Protein AF-A0A954XLP6-F1 (afdb_monomer)

Secondary structure (DSSP, 8-state):
-HHHHHHHHHHHHHHHTT-------S-SS----GGGPPP-PPP-TTB-TTS-B--SHHHHH-

Solvent-accessible surface area (backbone atoms only — not comparable to full-atom values): 4366 Å² total; per-residue (Å²): 113,72,69,59,54,52,50,52,50,52,52,52,55,57,58,64,73,69,70,76,76,78,81,74,86,63,75,92,80,81,90,87,53,74,90,70,61,75,90,82,83,76,80,64,84,53,43,45,99,89,70,46,74,56,85,45,71,69,69,70,76,108

Foldseek 3Di:
DVVVVVVVVVVVVVVVVPPPPPPPVDDPDDDPDPVPDDDDDDPDLQADPVGDGNDDPVSNVD

Sequence (62 aa):
MLKLRYALGLLFLGIAAMTSDDASAQPAGFNYDEAKVPQYELPDPLTTNDGRPVSSAEMWTQ

Radius of gyration: 27.52 Å; Cα contacts (8 Å, |Δi|>4): 13; chains: 1; bounding box: 76×27×38 Å

Structure (mmCIF, N/CA/C/O backbone):
data_AF-A0A954XLP6-F1
#
_entry.id   AF-A0A954XLP6-F1
#
loop_
_atom_site.group_PDB
_atom_site.id
_atom_site.type_symbol
_atom_site.label_atom_id
_atom_site.label_alt_id
_atom_site.label_comp_id
_atom_site.label_asym_id
_atom_site.label_entity_id
_atom_site.label_seq_id
_atom_site.pdbx_PDB_ins_code
_atom_site.Cartn_x
_atom_site.Cartn_y
_atom_site.Cartn_z
_atom_site.occupancy
_atom_site.B_iso_or_equiv
_atom_site.auth_seq_id
_atom_site.auth_comp_id
_atom_site.auth_asym_id
_atom_site.auth_atom_id
_atom_site.pdbx_PDB_model_num
ATOM 1 N N . MET A 1 1 ? 58.014 -20.078 15.246 1.00 61.12 1 MET A N 1
ATOM 2 C CA . MET A 1 1 ? 56.664 -19.795 15.787 1.00 61.12 1 MET A CA 1
ATOM 3 C C . MET A 1 1 ? 56.145 -18.417 15.394 1.00 61.12 1 MET A C 1
ATOM 5 O O . MET A 1 1 ? 55.062 -18.367 14.842 1.00 61.12 1 MET A O 1
ATOM 9 N N . LEU A 1 2 ? 56.902 -17.324 15.575 1.00 58.56 2 LEU A N 1
ATOM 10 C CA . LEU A 1 2 ? 56.450 -15.948 15.290 1.00 58.56 2 LEU A CA 1
ATOM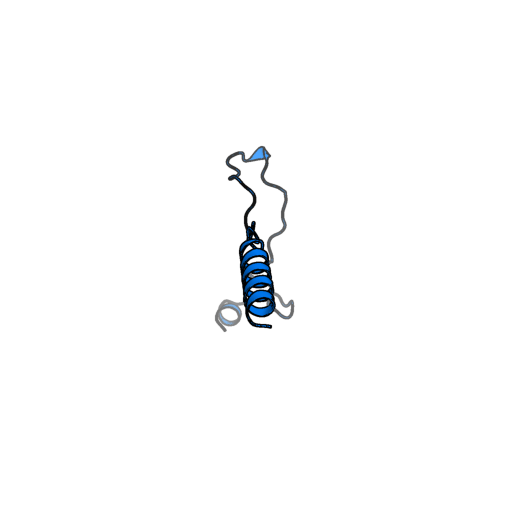 11 C C . LEU A 1 2 ? 55.975 -15.695 13.833 1.00 58.56 2 LEU A C 1
ATOM 13 O O . LEU A 1 2 ? 54.918 -15.111 13.629 1.00 58.56 2 LEU A O 1
ATOM 17 N N . LYS A 1 3 ? 56.682 -16.237 12.828 1.00 60.16 3 LYS A N 1
ATOM 18 C CA . LYS A 1 3 ? 56.319 -16.135 11.395 1.00 60.16 3 LYS A CA 1
ATOM 19 C C . LYS A 1 3 ? 54.974 -16.795 11.039 1.00 60.16 3 LYS A C 1
ATOM 21 O O . LYS A 1 3 ? 54.254 -16.286 10.191 1.00 60.16 3 LYS A O 1
ATOM 26 N N . LEU A 1 4 ? 54.616 -17.887 11.720 1.00 65.31 4 LEU A N 1
ATOM 27 C CA . LEU A 1 4 ? 53.363 -18.618 11.486 1.00 65.31 4 LEU A CA 1
ATOM 28 C C . LEU A 1 4 ? 52.145 -17.836 12.013 1.00 65.31 4 LEU A C 1
ATOM 30 O O . LEU A 1 4 ? 51.080 -17.883 11.412 1.00 65.31 4 LEU A O 1
ATOM 34 N N . ARG A 1 5 ? 52.325 -17.058 13.091 1.00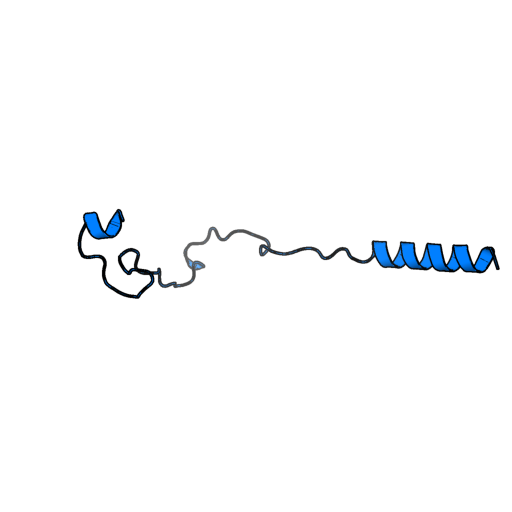 68.00 5 ARG A N 1
ATOM 35 C CA . ARG A 1 5 ? 51.279 -16.209 13.700 1.00 68.00 5 ARG A CA 1
ATOM 36 C C . ARG A 1 5 ? 50.936 -15.020 12.804 1.00 68.00 5 ARG A C 1
ATOM 38 O O . ARG A 1 5 ? 49.767 -14.701 12.644 1.00 68.00 5 ARG A O 1
ATOM 45 N N . TYR A 1 6 ? 51.948 -14.400 12.191 1.00 69.31 6 TYR A N 1
ATOM 46 C CA . TYR A 1 6 ? 51.737 -13.319 11.226 1.00 69.31 6 TYR A CA 1
ATOM 47 C C . TYR A 1 6 ? 51.127 -13.827 9.919 1.00 69.31 6 TYR A C 1
ATOM 49 O O . TYR A 1 6 ? 50.245 -13.172 9.381 1.00 69.31 6 TYR A O 1
ATOM 57 N N . ALA A 1 7 ? 51.526 -15.013 9.448 1.00 71.12 7 ALA A N 1
ATOM 58 C CA . ALA A 1 7 ? 50.913 -15.634 8.274 1.00 71.12 7 ALA A CA 1
ATOM 59 C C . ALA A 1 7 ? 49.420 -15.949 8.495 1.00 71.12 7 ALA A C 1
ATOM 61 O O . ALA A 1 7 ? 48.596 -15.623 7.648 1.00 71.12 7 ALA A O 1
ATOM 62 N N . LEU A 1 8 ? 49.060 -16.505 9.659 1.00 70.31 8 LEU A N 1
ATOM 63 C CA . LEU A 1 8 ? 47.661 -16.734 10.048 1.00 70.31 8 LEU A CA 1
ATOM 64 C C . LEU A 1 8 ? 46.879 -15.426 10.251 1.00 70.31 8 LEU A C 1
ATOM 66 O O . LEU A 1 8 ? 45.722 -15.350 9.852 1.00 70.31 8 LEU A O 1
ATOM 70 N N . GLY A 1 9 ? 47.505 -14.390 10.818 1.00 70.69 9 GLY A N 1
ATOM 71 C CA . GLY A 1 9 ? 46.887 -13.070 10.985 1.00 70.69 9 GLY A CA 1
ATOM 72 C C . GLY A 1 9 ? 46.616 -12.353 9.659 1.00 70.69 9 GLY A C 1
ATOM 73 O O . GLY A 1 9 ? 45.553 -11.763 9.490 1.00 70.69 9 GLY A O 1
ATOM 74 N N . LEU A 1 10 ? 47.535 -12.452 8.693 1.00 71.31 10 LEU A N 1
ATOM 75 C CA . LEU A 1 10 ? 47.351 -11.905 7.345 1.00 71.31 10 LEU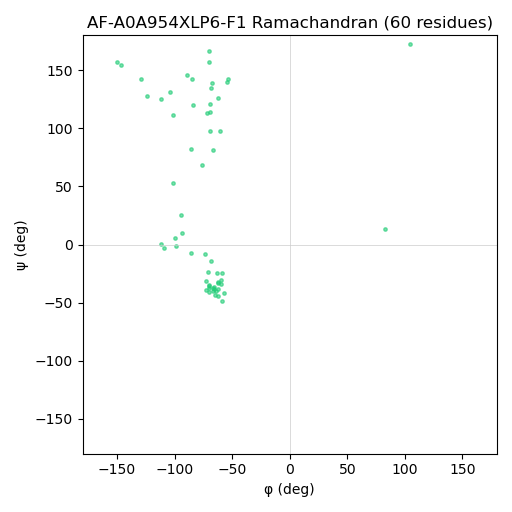 A CA 1
ATOM 76 C C . LEU A 1 10 ? 46.299 -12.687 6.546 1.00 71.31 10 LEU A C 1
ATOM 78 O O . LEU A 1 10 ? 45.530 -12.083 5.804 1.00 71.31 10 LEU A O 1
ATOM 82 N N . LEU A 1 11 ? 46.215 -14.007 6.739 1.00 69.19 11 LEU A N 1
ATOM 83 C CA . LEU A 1 11 ? 45.166 -14.836 6.143 1.00 69.19 11 LEU A CA 1
ATOM 84 C C . LEU A 1 11 ? 43.775 -14.460 6.683 1.00 69.19 11 LEU A C 1
ATOM 86 O O . LEU A 1 11 ? 42.836 -14.313 5.907 1.00 69.19 11 LEU A O 1
ATOM 90 N N . PHE A 1 12 ? 43.652 -14.237 7.994 1.00 64.94 12 PHE A N 1
ATOM 91 C CA . PHE A 1 12 ? 42.402 -13.781 8.614 1.00 64.94 12 PHE A CA 1
ATOM 92 C C . PHE A 1 12 ? 41.983 -12.383 8.136 1.00 64.94 12 PHE A C 1
ATOM 94 O O . PHE A 1 12 ? 40.805 -12.154 7.867 1.00 64.94 12 PHE A O 1
ATOM 101 N N . LEU A 1 13 ? 42.941 -11.462 7.979 1.00 67.94 13 LEU A N 1
ATOM 102 C CA . LEU A 1 13 ? 42.682 -10.117 7.457 1.00 67.94 13 LEU A CA 1
ATOM 103 C C . LEU A 1 13 ? 42.236 -10.146 5.984 1.00 67.94 13 LEU A C 1
ATOM 105 O O . LEU A 1 13 ? 41.356 -9.383 5.594 1.00 67.94 13 LEU A O 1
ATOM 109 N N . GLY A 1 14 ? 42.800 -11.056 5.184 1.00 64.50 14 GLY A N 1
ATOM 110 C CA . GLY A 1 14 ? 42.403 -11.258 3.790 1.00 64.50 14 GLY A CA 1
ATOM 111 C C . GLY A 1 14 ? 40.984 -11.810 3.634 1.00 64.50 14 GLY A C 1
ATOM 112 O O . GLY A 1 14 ? 40.268 -11.385 2.735 1.00 64.50 14 GLY A O 1
ATOM 113 N N . ILE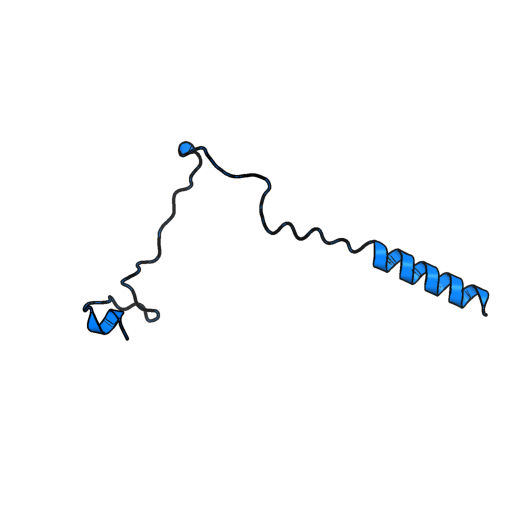 A 1 15 ? 40.547 -12.707 4.525 1.00 64.12 15 ILE A N 1
ATOM 114 C CA . ILE A 1 15 ? 39.193 -13.289 4.486 1.00 64.12 15 ILE A CA 1
ATOM 115 C C . ILE A 1 15 ? 38.133 -12.262 4.919 1.00 64.12 15 ILE A C 1
ATOM 117 O O . ILE A 1 15 ? 37.077 -12.179 4.296 1.00 64.12 15 ILE A O 1
ATOM 121 N N . ALA A 1 16 ? 38.418 -11.433 5.929 1.00 62.38 16 ALA A N 1
ATOM 122 C CA . ALA A 1 16 ? 37.495 -10.387 6.382 1.00 62.38 16 ALA A CA 1
ATOM 123 C C . ALA A 1 16 ? 37.204 -9.328 5.297 1.00 62.38 16 ALA A C 1
ATOM 125 O O . ALA A 1 16 ? 36.085 -8.825 5.209 1.00 62.38 16 ALA A O 1
ATOM 126 N N . ALA A 1 17 ? 38.179 -9.032 4.431 1.00 61.25 17 ALA A N 1
ATOM 127 C CA . ALA A 1 17 ? 38.033 -8.061 3.346 1.00 61.25 17 ALA A CA 1
ATOM 128 C C . ALA A 1 17 ? 37.165 -8.547 2.164 1.00 61.25 17 ALA A C 1
ATOM 130 O O . ALA A 1 17 ? 36.862 -7.752 1.281 1.00 61.25 17 ALA A O 1
ATOM 131 N N . MET A 1 18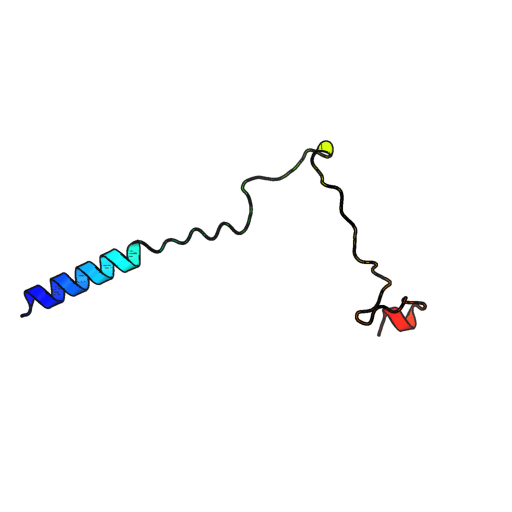 ? 36.772 -9.826 2.129 1.00 63.00 18 MET A N 1
ATOM 132 C CA . MET A 1 18 ? 35.996 -10.428 1.030 1.00 63.00 18 MET A CA 1
ATOM 133 C C . MET A 1 18 ? 34.489 -10.534 1.325 1.00 63.00 18 MET A C 1
ATOM 135 O O . MET A 1 18 ? 33.755 -11.119 0.535 1.00 63.00 18 MET A O 1
ATOM 139 N N . THR A 1 19 ? 34.013 -9.982 2.446 1.00 60.69 19 THR A N 1
ATOM 140 C CA . THR A 1 19 ? 32.593 -10.028 2.853 1.00 60.69 19 THR A CA 1
ATOM 141 C C . THR A 1 19 ? 31.877 -8.711 2.553 1.00 60.69 19 THR A C 1
ATOM 143 O O . THR A 1 19 ? 31.291 -8.073 3.422 1.00 60.69 19 THR A O 1
ATOM 146 N N . SER A 1 20 ? 31.964 -8.251 1.307 1.00 60.91 20 SER A N 1
ATOM 147 C CA . SER A 1 20 ? 31.095 -7.179 0.819 1.00 60.91 20 SER A CA 1
ATOM 148 C C . SER A 1 20 ? 29.797 -7.811 0.328 1.00 60.91 20 SER A C 1
ATOM 150 O O . SER A 1 20 ? 29.649 -8.085 -0.858 1.00 60.91 20 SER A O 1
ATOM 152 N N . ASP A 1 21 ? 28.875 -8.094 1.249 1.00 63.94 21 ASP A N 1
ATOM 153 C CA . ASP A 1 21 ? 27.486 -8.349 0.874 1.00 63.94 21 ASP A CA 1
ATOM 154 C C . ASP A 1 21 ? 26.896 -7.019 0.392 1.00 63.94 21 ASP A C 1
ATOM 156 O O . ASP A 1 21 ? 26.509 -6.163 1.191 1.00 63.94 21 ASP A O 1
ATOM 160 N N . ASP A 1 22 ? 26.871 -6.816 -0.927 1.00 63.72 22 ASP A N 1
ATOM 161 C CA . ASP A 1 22 ? 26.068 -5.763 -1.540 1.00 63.72 22 ASP A CA 1
ATOM 162 C C . ASP A 1 22 ? 24.601 -6.042 -1.193 1.00 63.72 22 ASP A C 1
ATOM 164 O O . ASP A 1 22 ? 23.928 -6.872 -1.811 1.00 63.72 22 ASP A O 1
ATOM 168 N N . ALA A 1 23 ? 24.099 -5.370 -0.157 1.00 67.38 23 ALA A N 1
ATOM 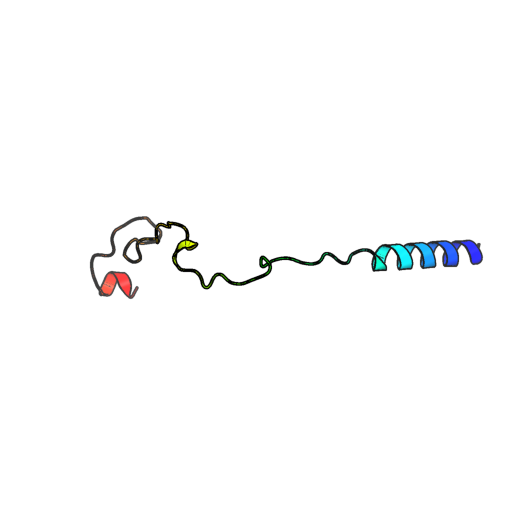169 C CA . ALA A 1 23 ? 22.705 -5.432 0.250 1.00 67.38 23 ALA A CA 1
ATOM 170 C C . ALA A 1 23 ? 21.825 -4.790 -0.839 1.00 67.38 23 ALA A C 1
ATOM 172 O O . ALA A 1 23 ? 21.438 -3.625 -0.750 1.00 67.38 23 ALA A O 1
ATOM 173 N N . SER A 1 24 ? 21.511 -5.548 -1.895 1.00 68.62 24 SER A N 1
ATOM 174 C CA . SER A 1 24 ? 20.618 -5.127 -2.981 1.00 68.62 24 SER A CA 1
ATOM 175 C C . SER A 1 24 ? 19.151 -5.184 -2.533 1.00 68.62 24 SER A C 1
ATOM 177 O O . SER A 1 24 ? 18.360 -6.020 -2.955 1.00 68.62 24 SER A O 1
ATOM 179 N N . ALA A 1 25 ? 18.775 -4.301 -1.607 1.00 67.44 25 ALA A N 1
ATOM 180 C CA . ALA A 1 25 ? 17.403 -4.233 -1.103 1.00 67.44 25 ALA A CA 1
ATOM 181 C C . ALA A 1 25 ? 16.417 -3.666 -2.140 1.00 67.44 25 ALA A C 1
ATOM 183 O O . ALA A 1 25 ? 15.221 -3.937 -2.063 1.00 67.44 25 ALA A O 1
ATOM 184 N N . GLN A 1 26 ? 16.904 -2.891 -3.115 1.00 69.12 26 GLN A N 1
ATOM 185 C CA . GLN A 1 26 ? 16.069 -2.281 -4.142 1.00 69.12 26 GLN A CA 1
ATOM 186 C C . GLN A 1 26 ? 16.557 -2.686 -5.539 1.00 69.12 26 GLN A C 1
ATOM 188 O O . GLN A 1 26 ? 17.742 -2.514 -5.839 1.00 69.12 26 GLN A O 1
ATOM 193 N N . PRO A 1 27 ? 15.669 -3.202 -6.409 1.00 68.69 27 PRO A N 1
ATOM 194 C CA . PRO A 1 27 ? 15.990 -3.420 -7.811 1.00 68.69 27 PRO A CA 1
ATOM 195 C C . PRO A 1 27 ? 16.512 -2.133 -8.452 1.00 68.69 27 PRO A C 1
ATOM 197 O O . PRO A 1 27 ? 16.025 -1.040 -8.160 1.00 68.69 27 PRO A O 1
ATOM 200 N N . ALA A 1 28 ? 17.493 -2.256 -9.343 1.00 73.94 28 ALA A N 1
ATOM 201 C CA . ALA A 1 28 ? 17.992 -1.106 -10.080 1.00 73.94 28 ALA A CA 1
ATOM 202 C C . ALA A 1 28 ? 16.879 -0.505 -10.961 1.00 73.94 28 ALA A C 1
ATOM 204 O O . ALA A 1 28 ? 16.290 -1.200 -11.790 1.00 73.94 28 ALA A O 1
ATOM 205 N N . GLY A 1 29 ? 16.637 0.800 -10.811 1.00 83.06 29 GLY A N 1
ATOM 206 C CA . GLY A 1 29 ? 15.713 1.573 -11.643 1.00 83.06 29 GLY A CA 1
ATOM 207 C C . GLY A 1 29 ? 14.379 1.921 -10.975 1.00 83.06 29 GLY A C 1
ATOM 208 O O . GLY A 1 29 ? 14.060 1.478 -9.876 1.00 83.06 29 GLY A O 1
ATOM 209 N N . PHE A 1 30 ? 13.598 2.750 -11.666 1.00 87.81 30 PHE A N 1
ATOM 210 C CA . PHE A 1 30 ? 12.245 3.150 -11.279 1.00 87.81 30 PHE A CA 1
ATOM 211 C C . PHE A 1 30 ? 11.310 2.938 -12.467 1.00 87.81 30 PHE A C 1
ATOM 213 O O . PHE A 1 30 ? 11.707 3.173 -13.613 1.00 87.81 30 PHE A O 1
ATOM 220 N N . ASN A 1 31 ? 10.077 2.504 -12.205 1.00 91.06 31 ASN A N 1
ATOM 221 C CA . ASN A 1 31 ? 9.067 2.422 -13.250 1.00 91.06 31 ASN A CA 1
ATOM 222 C C . ASN A 1 31 ? 8.383 3.786 -13.431 1.00 91.06 31 ASN A C 1
ATOM 224 O O . ASN A 1 31 ? 7.763 4.285 -12.499 1.00 91.06 31 ASN A O 1
ATOM 228 N N . TYR A 1 32 ? 8.477 4.354 -14.634 1.00 93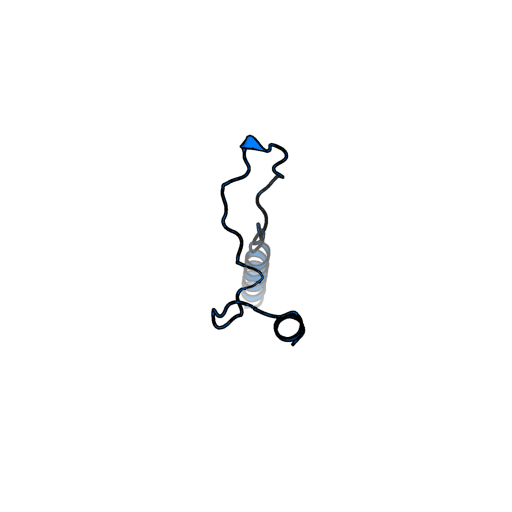.19 32 TYR A N 1
ATOM 229 C CA . TYR A 1 32 ? 7.754 5.566 -15.054 1.00 93.19 32 TYR A CA 1
ATOM 230 C C . TYR A 1 32 ? 6.694 5.272 -16.129 1.00 93.19 32 TYR A C 1
ATOM 232 O O . TYR A 1 32 ? 6.058 6.188 -16.641 1.00 93.19 32 TYR A O 1
ATOM 240 N N . ASP A 1 33 ? 6.554 4.005 -16.521 1.00 96.25 33 ASP A N 1
ATOM 241 C CA . ASP A 1 33 ? 5.635 3.546 -17.555 1.00 96.25 33 ASP A CA 1
ATOM 242 C C . ASP A 1 33 ? 4.401 2.925 -16.891 1.00 96.25 33 ASP A C 1
ATOM 244 O O . ASP A 1 33 ? 4.482 1.860 -16.271 1.00 96.25 33 ASP A O 1
ATOM 248 N N . GLU A 1 34 ? 3.255 3.596 -17.016 1.00 96.25 34 GLU A N 1
ATOM 249 C CA . GLU A 1 34 ? 1.990 3.156 -16.418 1.00 96.25 34 GLU A CA 1
ATOM 250 C C . GLU A 1 34 ? 1.570 1.767 -16.925 1.00 96.25 34 GLU A C 1
ATOM 252 O O . GLU A 1 34 ? 1.013 0.972 -16.173 1.00 96.25 34 GLU A O 1
ATOM 257 N N . ALA A 1 35 ? 1.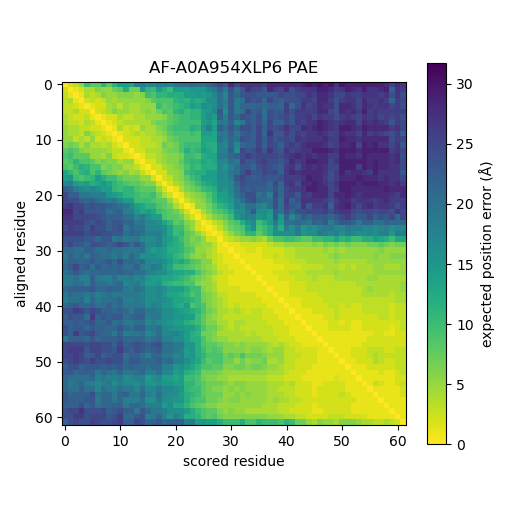923 1.406 -18.165 1.00 97.19 35 ALA A N 1
ATOM 258 C CA . ALA A 1 35 ? 1.609 0.090 -18.722 1.00 97.19 35 ALA A CA 1
ATOM 259 C C . ALA A 1 35 ? 2.378 -1.059 -18.040 1.00 97.19 35 ALA A C 1
ATOM 261 O O . ALA A 1 35 ? 2.040 -2.227 -18.234 1.00 97.19 35 ALA A O 1
ATOM 262 N N . LYS A 1 36 ? 3.417 -0.743 -17.253 1.00 94.62 36 LYS A N 1
ATOM 263 C CA . LYS A 1 36 ? 4.211 -1.712 -16.482 1.00 94.62 36 LYS A CA 1
ATOM 264 C C . LYS A 1 36 ? 3.803 -1.800 -15.011 1.00 94.62 36 LYS A C 1
ATOM 266 O O . LYS A 1 36 ? 4.404 -2.585 -14.277 1.00 94.62 36 LYS A O 1
ATOM 271 N N . VAL A 1 37 ? 2.823 -1.015 -14.560 1.00 94.88 37 VAL A N 1
ATOM 272 C CA . VAL A 1 37 ? 2.283 -1.143 -13.201 1.00 94.88 37 VAL A CA 1
ATOM 273 C C . VAL A 1 37 ? 1.516 -2.473 -13.113 1.00 94.88 37 VAL A C 1
ATOM 275 O O . VAL A 1 37 ? 0.592 -2.692 -13.899 1.00 94.88 37 VAL A O 1
ATOM 278 N N . PRO A 1 38 ? 1.894 -3.404 -12.214 1.00 95.00 38 PRO A N 1
ATOM 279 C CA . PRO A 1 38 ? 1.169 -4.660 -12.062 1.00 95.00 38 PRO A CA 1
ATOM 280 C C . PRO A 1 38 ? -0.206 -4.412 -11.434 1.00 95.00 38 PRO A C 1
ATOM 282 O O . PRO A 1 38 ? -0.410 -3.437 -10.716 1.00 95.00 38 PRO A O 1
ATOM 285 N N . GLN A 1 39 ? -1.140 -5.334 -11.652 1.00 97.44 39 GLN A N 1
ATOM 286 C CA . GLN A 1 39 ? -2.384 -5.368 -10.883 1.00 97.44 39 GLN A CA 1
ATOM 287 C C . GLN A 1 39 ? -2.081 -5.736 -9.425 1.00 97.44 39 GLN A C 1
ATOM 289 O O . GLN A 1 39 ? -1.260 -6.620 -9.167 1.00 97.44 39 GLN A O 1
ATOM 294 N N . TYR A 1 40 ? -2.750 -5.077 -8.483 1.00 96.25 40 TYR A N 1
ATOM 295 C CA . TYR A 1 40 ? -2.653 -5.375 -7.057 1.00 96.25 40 TYR A CA 1
ATOM 296 C C . TYR A 1 40 ? -3.988 -5.126 -6.357 1.00 96.25 40 TYR A C 1
ATOM 298 O O . TYR A 1 40 ? -4.799 -4.314 -6.800 1.00 96.25 40 TYR A O 1
ATOM 306 N N . GLU A 1 41 ? -4.192 -5.819 -5.242 1.00 96.94 41 GLU A N 1
ATOM 307 C CA . GLU A 1 41 ? -5.307 -5.584 -4.332 1.00 96.94 41 GLU A CA 1
ATOM 308 C C . GLU A 1 41 ? -4.789 -4.832 -3.109 1.00 96.94 41 GLU A C 1
ATOM 310 O O . GLU A 1 41 ? -3.762 -5.190 -2.525 1.00 96.94 41 GLU A O 1
ATOM 315 N N . LEU A 1 42 ? -5.482 -3.758 -2.738 1.00 96.50 42 LEU A N 1
ATOM 316 C CA . LEU A 1 42 ? -5.183 -3.025 -1.517 1.00 96.50 42 LEU A CA 1
ATOM 317 C C . LEU A 1 42 ? -5.896 -3.688 -0.334 1.00 96.50 42 LEU A C 1
ATOM 319 O O . LEU A 1 42 ? -7.047 -4.104 -0.489 1.00 96.50 42 LEU A O 1
ATOM 323 N N . PRO A 1 43 ? -5.263 -3.746 0.852 1.00 95.12 43 PRO A N 1
ATOM 324 C CA . PRO A 1 43 ? -5.977 -4.061 2.080 1.00 95.12 43 PRO A CA 1
ATOM 325 C C . PRO A 1 43 ? -7.157 -3.105 2.250 1.00 95.12 43 PRO A C 1
ATOM 327 O O . PRO A 1 43 ? -7.023 -1.908 1.986 1.00 95.12 43 PRO A O 1
ATOM 330 N N . ASP A 1 44 ? -8.294 -3.623 2.707 1.00 96.69 44 ASP A N 1
ATOM 331 C CA . ASP A 1 44 ? -9.434 -2.775 3.031 1.00 96.69 44 ASP A CA 1
ATOM 332 C C . ASP A 1 44 ? -9.096 -1.935 4.274 1.00 96.69 44 ASP A C 1
ATOM 334 O O . ASP A 1 44 ? -8.931 -2.501 5.360 1.00 96.69 44 ASP A O 1
ATOM 338 N N . PRO A 1 45 ? -8.989 -0.598 4.154 1.00 96.31 45 PRO A N 1
ATOM 339 C CA . PRO A 1 45 ? -8.690 0.244 5.303 1.00 96.31 45 PRO A CA 1
ATOM 340 C C . PRO A 1 45 ? -9.794 0.172 6.359 1.00 96.31 45 PRO A C 1
ATOM 342 O O . PRO A 1 45 ? -9.525 0.398 7.529 1.00 96.31 45 PRO A O 1
ATOM 345 N N . LEU A 1 46 ? -11.028 -0.164 5.977 1.00 97.44 46 LEU A N 1
ATOM 346 C CA . LEU A 1 46 ? -12.157 -0.296 6.891 1.00 97.44 46 LEU A CA 1
ATOM 347 C C . LEU A 1 46 ? -12.363 -1.740 7.349 1.00 97.44 46 LEU A C 1
ATOM 349 O O . LEU A 1 46 ? -13.457 -2.100 7.771 1.00 97.44 46 LEU A O 1
ATOM 353 N N . THR A 1 47 ? -11.308 -2.551 7.331 1.00 97.50 47 THR A N 1
ATOM 354 C CA . THR A 1 47 ? -11.265 -3.846 8.003 1.00 97.50 47 THR A CA 1
ATOM 355 C C . THR A 1 47 ? -10.275 -3.780 9.165 1.00 97.50 47 THR A C 1
ATOM 357 O O . THR A 1 47 ? -9.112 -3.415 9.004 1.00 97.50 47 THR A O 1
ATOM 360 N N . THR A 1 48 ? -10.732 -4.121 10.368 1.00 95.00 48 THR A N 1
ATOM 361 C CA . THR A 1 48 ? -9.890 -4.162 11.569 1.00 95.00 48 THR A CA 1
ATOM 362 C C . THR A 1 48 ? -8.892 -5.324 11.528 1.00 95.00 48 THR A C 1
ATOM 364 O O . THR A 1 48 ? -9.043 -6.272 10.760 1.00 95.00 48 THR A O 1
ATOM 367 N N . ASN A 1 49 ? -7.894 -5.315 12.421 1.00 93.31 49 ASN A N 1
ATOM 368 C CA . ASN A 1 49 ? -6.905 -6.402 12.527 1.00 93.31 49 ASN A CA 1
ATOM 369 C C . ASN A 1 49 ? -7.523 -7.782 12.833 1.00 93.31 49 ASN A C 1
ATOM 371 O O . ASN A 1 49 ? -6.919 -8.807 12.528 1.00 93.31 49 ASN A O 1
ATOM 375 N N . ASP A 1 50 ? -8.707 -7.815 13.447 1.00 93.81 50 ASP A N 1
ATOM 376 C CA . ASP A 1 50 ? -9.492 -9.026 13.704 1.00 93.81 50 ASP A CA 1
ATOM 377 C C . ASP A 1 50 ? -10.539 -9.325 12.609 1.00 93.81 50 ASP A C 1
ATOM 379 O O . ASP A 1 50 ? -11.365 -10.219 12.777 1.00 93.81 50 ASP A O 1
ATOM 383 N N . GLY A 1 51 ? -10.502 -8.611 11.478 1.00 95.50 51 GLY A N 1
ATOM 384 C CA . GLY A 1 51 ? -11.297 -8.901 10.282 1.00 95.50 51 GLY A CA 1
ATOM 385 C C . GLY A 1 51 ? -12.734 -8.372 10.298 1.00 95.50 51 GLY A C 1
ATOM 386 O O . GLY A 1 51 ? -13.542 -8.791 9.470 1.00 95.50 51 GLY A O 1
ATOM 387 N N . ARG A 1 52 ? -13.091 -7.484 11.232 1.00 96.62 52 ARG A N 1
ATOM 388 C CA . ARG A 1 52 ? -14.431 -6.884 11.301 1.00 96.62 52 ARG A CA 1
ATOM 389 C C . ARG A 1 52 ? -14.497 -5.602 10.468 1.00 96.62 52 ARG A C 1
ATOM 391 O O . ARG A 1 52 ? -13.523 -4.852 10.438 1.00 96.62 52 ARG A O 1
ATOM 398 N N . PRO A 1 53 ? -15.648 -5.297 9.848 1.00 97.62 53 PRO A N 1
ATOM 399 C CA . PRO A 1 53 ? -15.825 -4.024 9.172 1.00 97.62 53 PRO A CA 1
ATOM 400 C C . PRO A 1 53 ? -15.877 -2.881 10.193 1.00 97.62 53 PRO A C 1
ATOM 402 O O . PRO A 1 53 ? -16.593 -2.952 11.195 1.00 97.62 53 PRO A O 1
AT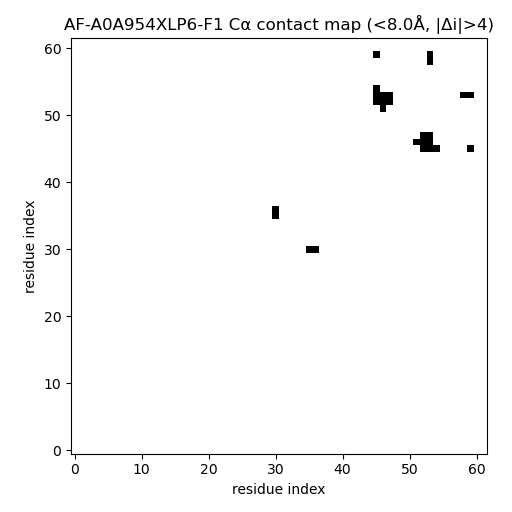OM 405 N N . VAL A 1 54 ? -15.153 -1.805 9.913 1.00 97.75 54 VAL A N 1
ATOM 406 C CA . VAL A 1 54 ? -15.255 -0.528 10.615 1.00 97.75 54 VAL A CA 1
ATOM 407 C C . VAL A 1 54 ? -16.570 0.128 10.208 1.00 97.75 54 VAL A C 1
ATOM 409 O O . VAL A 1 54 ? -16.758 0.513 9.056 1.00 97.75 54 VAL A O 1
ATOM 412 N N . SER A 1 55 ? -17.502 0.251 11.154 1.00 97.25 55 SER A N 1
ATOM 413 C CA . SER A 1 55 ? -18.865 0.729 10.878 1.00 97.25 55 SER A CA 1
ATOM 414 C C . SER A 1 55 ? -19.176 2.124 11.426 1.00 97.25 55 SER A C 1
ATOM 416 O O . SER A 1 55 ? -20.285 2.621 11.236 1.00 97.25 55 SER A O 1
ATOM 418 N N . SER A 1 56 ? -18.247 2.760 12.141 1.00 97.81 56 SER A N 1
ATOM 419 C CA . SER A 1 56 ? -18.431 4.107 12.689 1.00 97.81 56 SER A CA 1
ATOM 420 C C . SER A 1 56 ? -17.109 4.865 12.784 1.00 97.81 56 SER A C 1
ATOM 422 O O . SER A 1 56 ? -16.036 4.270 12.862 1.00 97.81 56 SER A O 1
ATOM 424 N N . ALA A 1 57 ? -17.196 6.198 12.809 1.00 97.75 57 ALA A N 1
ATOM 425 C CA . ALA A 1 57 ? -16.032 7.055 13.016 1.00 97.75 57 ALA A CA 1
ATOM 426 C C . ALA A 1 57 ? -15.386 6.819 14.389 1.00 97.75 57 ALA A C 1
ATOM 428 O O . ALA A 1 57 ? -14.167 6.793 14.483 1.00 97.75 57 ALA A O 1
ATOM 429 N N . GLU A 1 58 ? -16.196 6.587 15.428 1.00 96.88 58 GLU A N 1
ATOM 430 C CA . GLU A 1 58 ? -15.695 6.239 16.761 1.00 96.88 58 GLU A CA 1
ATOM 431 C C . GLU A 1 58 ? -14.848 4.966 16.702 1.00 96.88 58 GLU A C 1
ATOM 433 O O . GLU A 1 58 ? -13.711 4.982 17.149 1.00 96.88 58 GLU A O 1
ATOM 438 N N . MET A 1 59 ? -15.343 3.905 16.055 1.00 95.88 59 MET A N 1
ATOM 439 C CA . MET A 1 59 ? -14.600 2.652 15.893 1.00 95.88 59 MET A CA 1
ATOM 440 C C . MET A 1 59 ? -13.273 2.833 15.143 1.00 95.88 59 MET A C 1
ATOM 442 O O . MET A 1 59 ? -12.317 2.137 15.455 1.00 95.88 59 MET A O 1
ATOM 446 N N . TRP A 1 60 ? -13.207 3.752 14.176 1.00 96.62 60 TRP A N 1
ATOM 447 C CA . TRP A 1 60 ? -11.977 4.080 13.446 1.00 96.62 60 TRP A CA 1
ATOM 448 C C . TRP A 1 60 ? -10.937 4.812 14.307 1.00 96.62 60 TRP A C 1
ATOM 450 O O . TRP A 1 60 ? -9.740 4.630 14.118 1.00 96.62 60 TRP A O 1
ATOM 460 N N . THR A 1 61 ? -11.381 5.682 15.216 1.00 95.81 61 THR A N 1
ATOM 461 C CA . THR A 1 61 ? -10.493 6.551 16.006 1.00 95.81 61 THR A CA 1
ATOM 462 C C . THR A 1 61 ? -9.931 5.917 17.280 1.00 95.81 61 THR A C 1
ATOM 464 O O . THR A 1 61 ? -9.100 6.551 17.932 1.00 95.81 61 THR A O 1
ATOM 467 N N . GLN A 1 62 ? -10.398 4.721 17.647 1.00 81.94 62 GLN A N 1
ATOM 468 C CA . GLN A 1 62 ? -9.955 3.969 18.830 1.00 81.94 62 GLN A CA 1
ATOM 469 C C . GLN A 1 62 ? -8.721 3.119 18.530 1.00 81.94 62 GLN A C 1
ATOM 471 O O . GLN A 1 62 ? -7.849 3.049 19.424 1.00 81.94 62 GLN A O 1
#

Mean predicted aligned error: 13.1 Å

pLDDT: mean 81.88, std 14.93, range [58.56, 97.81]

Nearest PDB structures (foldseek):
  6ehn-assembly1_A  TM=8.964E-01  e=1.648E-02  unidentified prokaryotic organism